Protein AF-A0A821M5X1-F1 (afdb_monomer)

Mean predicted aligned error: 7.48 Å

Secondary structure (DSSP, 8-state):
-HHHHHHTT--GGG-TT--EEEEES--HHHHHHHGGGGGG-TT--EEEEE--HHHHHH-TTHHHHHHHHHHHHHHH-HHHHTT-SEEEES--TT--GGG-TT--EEEEEEEEHHHHHHHHHH-TT-SEEEEEEES-GGG----TT-TT--EEEEEETTS--EEEEE--

Nearest PDB structures (foldseek):
  5hoq-assembly1_B  TM=3.365E-01  e=1.803E+00  Micromonospora echinospora
  8thp-assembly1_A  TM=3.180E-01  e=2.589E+00  Flavobacterium johnsoniae UW101
  8ted-assembly1_A  TM=2.762E-01  e=5.339E+00  Flavobacterium johnsoniae UW101

Structure (mmCIF, N/CA/C/O backbone):
data_AF-A0A821M5X1-F1
#
_entry.id   AF-A0A821M5X1-F1
#
loop_
_atom_site.group_PDB
_atom_site.id
_atom_site.type_symbol
_atom_site.label_atom_id
_atom_site.label_alt_id
_atom_site.label_comp_id
_atom_site.label_asym_id
_atom_site.label_entity_id
_atom_site.label_seq_id
_atom_site.pdbx_PDB_ins_code
_at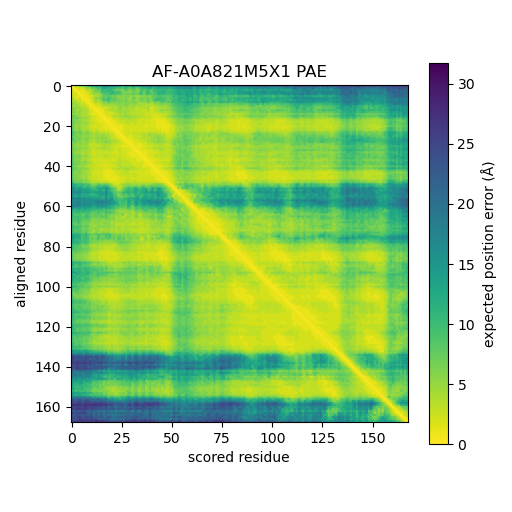om_site.Cartn_x
_atom_site.Cartn_y
_atom_site.Cartn_z
_atom_site.occupancy
_atom_site.B_iso_or_equiv
_atom_site.auth_seq_id
_atom_site.auth_comp_id
_atom_site.auth_asym_id
_atom_site.auth_atom_id
_atom_site.pdbx_PDB_model_num
ATOM 1 N N . GLY A 1 1 ? 16.249 -6.159 -24.838 1.00 60.12 1 GLY A N 1
ATOM 2 C CA . GLY A 1 1 ? 15.793 -7.028 -25.938 1.00 60.12 1 GLY A CA 1
ATOM 3 C C . GLY A 1 1 ? 14.279 -7.152 -25.970 1.00 60.12 1 GLY A C 1
ATOM 4 O O . GLY A 1 1 ? 13.602 -6.246 -26.431 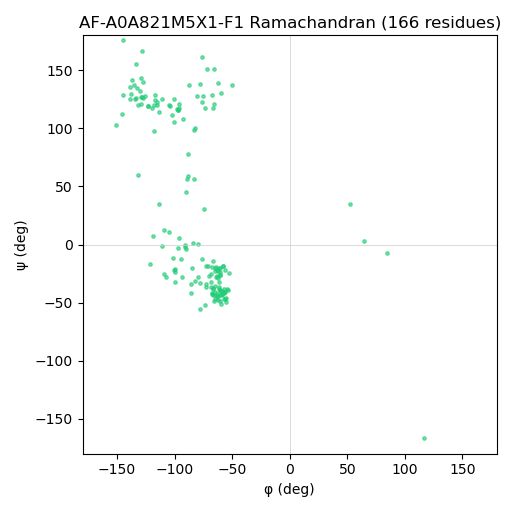1.00 60.12 1 GLY A O 1
ATOM 5 N N . GLN A 1 2 ? 13.726 -8.267 -25.480 1.00 65.12 2 GLN A N 1
ATOM 6 C CA . GLN A 1 2 ? 12.278 -8.544 -25.562 1.00 65.12 2 GLN A CA 1
ATOM 7 C C . GLN A 1 2 ? 11.427 -7.690 -24.608 1.00 65.12 2 GLN A C 1
ATOM 9 O O . GLN A 1 2 ? 10.325 -7.292 -24.968 1.00 65.12 2 GLN A O 1
ATOM 14 N N . SER A 1 3 ? 11.948 -7.358 -23.425 1.00 66.06 3 SER A N 1
ATOM 15 C CA . SER A 1 3 ? 11.312 -6.423 -22.488 1.00 66.06 3 SER A CA 1
ATOM 16 C C . SER A 1 3 ? 11.179 -5.020 -23.091 1.00 66.06 3 SER A C 1
ATOM 18 O O . SER A 1 3 ? 10.094 -4.456 -23.090 1.00 66.06 3 SER A O 1
ATOM 20 N N . GLU A 1 4 ? 12.242 -4.487 -23.692 1.00 69.75 4 GLU A N 1
ATOM 21 C CA . GLU A 1 4 ? 12.226 -3.180 -24.375 1.00 69.75 4 GLU A CA 1
ATOM 22 C C . GLU A 1 4 ? 11.202 -3.127 -25.519 1.00 69.75 4 GLU A C 1
ATOM 24 O O . GLU A 1 4 ? 10.457 -2.157 -25.620 1.00 69.75 4 GLU A O 1
ATOM 29 N N . LEU A 1 5 ? 11.108 -4.189 -26.330 1.00 73.31 5 LEU A N 1
ATOM 30 C CA . LEU A 1 5 ? 10.096 -4.323 -27.388 1.00 73.31 5 LEU A CA 1
ATOM 31 C C . LEU A 1 5 ? 8.666 -4.406 -26.841 1.00 73.31 5 LEU A C 1
ATOM 33 O O . LEU A 1 5 ? 7.737 -3.895 -27.461 1.00 73.31 5 LEU A O 1
ATOM 37 N N . PHE A 1 6 ? 8.459 -5.051 -25.694 1.00 75.75 6 PHE A N 1
ATOM 38 C CA . PHE A 1 6 ? 7.155 -5.051 -25.037 1.00 75.75 6 PHE A CA 1
ATOM 39 C C . PHE A 1 6 ? 6.792 -3.637 -24.568 1.00 75.75 6 PHE A C 1
ATOM 41 O O . PHE A 1 6 ? 5.708 -3.140 -24.870 1.00 75.75 6 PHE A O 1
ATOM 48 N N . PHE A 1 7 ? 7.718 -2.958 -23.887 1.00 72.56 7 PHE A N 1
ATOM 49 C CA . PHE A 1 7 ? 7.472 -1.628 -23.337 1.00 72.56 7 PHE A CA 1
ATOM 50 C C . PHE A 1 7 ? 7.347 -0.534 -24.401 1.00 72.56 7 PHE A C 1
ATOM 52 O O . PHE A 1 7 ? 6.593 0.410 -24.185 1.00 72.56 7 PHE A O 1
ATOM 59 N N . SER A 1 8 ? 7.974 -0.680 -25.573 1.00 75.62 8 SER A N 1
ATOM 60 C CA . SER A 1 8 ? 7.794 0.263 -26.686 1.00 75.62 8 SER A CA 1
ATOM 61 C C . SER A 1 8 ? 6.369 0.281 -27.247 1.00 75.62 8 SER A C 1
ATOM 63 O O . SER A 1 8 ? 5.985 1.250 -27.892 1.00 75.62 8 SER A O 1
ATOM 65 N N . HIS A 1 9 ? 5.587 -0.775 -27.004 1.00 75.94 9 HIS A N 1
ATOM 66 C CA . HIS A 1 9 ? 4.179 -0.878 -27.400 1.00 75.94 9 HIS A CA 1
ATOM 67 C C . HIS A 1 9 ? 3.226 -0.854 -26.191 1.00 75.94 9 HIS A C 1
ATOM 69 O O . HIS A 1 9 ? 2.004 -0.925 -26.343 1.00 75.94 9 HIS A O 1
ATOM 75 N N . PHE A 1 10 ? 3.765 -0.774 -24.971 1.00 80.62 10 PHE A N 1
ATOM 76 C CA . PHE A 1 10 ? 2.976 -0.757 -23.749 1.00 80.62 10 PHE A CA 1
ATOM 77 C C . PHE A 1 10 ? 2.475 0.660 -23.465 1.00 80.62 10 PHE A C 1
ATOM 79 O O . PHE A 1 10 ? 3.160 1.489 -22.870 1.00 80.62 10 PHE A O 1
ATOM 86 N N . HIS A 1 11 ? 1.227 0.918 -23.842 1.00 83.19 11 HIS A N 1
ATOM 87 C CA . HIS A 1 11 ? 0.514 2.134 -23.468 1.00 83.19 11 HIS A CA 1
ATOM 88 C C . HIS A 1 11 ? -0.423 1.823 -22.311 1.00 83.19 11 HIS A C 1
ATOM 90 O O . HIS A 1 11 ? -1.451 1.184 -22.508 1.00 83.19 11 HIS A O 1
ATOM 96 N N . ILE A 1 12 ? -0.097 2.250 -21.092 1.00 85.00 12 ILE A N 1
ATOM 97 C CA . ILE A 1 12 ? -0.929 1.924 -19.923 1.00 85.00 12 ILE A CA 1
ATOM 98 C C . ILE A 1 12 ? -2.366 2.466 -20.047 1.00 85.00 12 ILE A C 1
ATOM 100 O O . ILE A 1 12 ? -3.306 1.888 -19.512 1.00 85.00 12 ILE A O 1
ATOM 104 N N . GLU A 1 13 ? -2.552 3.536 -20.818 1.00 83.50 13 GLU A N 1
ATOM 105 C CA . GLU A 1 13 ? -3.843 4.180 -21.081 1.00 83.50 13 GLU A CA 1
ATOM 106 C C . GLU A 1 13 ? -4.837 3.271 -21.805 1.00 83.50 13 GLU A C 1
ATOM 108 O O . GLU A 1 13 ? -6.043 3.488 -21.714 1.00 83.50 13 GLU A O 1
ATOM 113 N N . GLN A 1 14 ? -4.350 2.236 -22.499 1.00 88.44 14 GLN A N 1
ATOM 114 C CA . GLN A 1 14 ? -5.216 1.281 -23.189 1.00 88.44 14 GLN A CA 1
ATOM 115 C C . GLN A 1 14 ? -6.089 0.482 -22.208 1.00 88.44 14 GLN A C 1
ATOM 117 O O . GLN A 1 14 ? -7.161 0.003 -22.571 1.00 88.44 14 GLN A O 1
ATOM 122 N N . PHE A 1 15 ? -5.677 0.375 -20.940 1.00 89.88 15 PHE A N 1
ATOM 123 C CA . PHE A 1 15 ? -6.410 -0.350 -19.906 1.00 89.88 15 PHE A CA 1
ATOM 124 C C . PHE A 1 15 ? -7.431 0.550 -19.194 1.00 89.88 15 PHE A C 1
ATOM 126 O O . PHE A 1 15 ? -7.400 0.727 -17.977 1.00 89.88 15 PHE A O 1
ATOM 133 N N . THR A 1 16 ? -8.370 1.112 -19.956 1.00 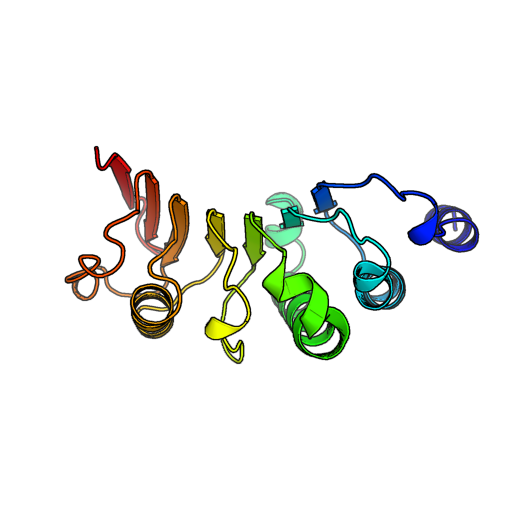87.75 16 THR A N 1
ATOM 134 C CA . THR A 1 16 ? -9.328 2.123 -19.468 1.00 87.75 16 THR A CA 1
ATOM 135 C C . THR A 1 16 ? -10.231 1.641 -18.331 1.00 87.75 16 THR A C 1
ATOM 137 O O . THR A 1 16 ? -10.698 2.459 -17.551 1.00 87.75 16 THR A O 1
ATOM 140 N N . GLN A 1 17 ? -10.457 0.332 -18.197 1.00 92.88 17 GLN A N 1
ATOM 141 C CA . GLN A 1 17 ? -11.279 -0.270 -17.137 1.00 92.88 17 GLN A CA 1
ATOM 142 C C . GLN A 1 17 ? -10.452 -0.954 -16.036 1.00 92.88 17 GLN A C 1
ATOM 144 O O . GLN A 1 17 ? -11.007 -1.680 -15.210 1.00 92.88 17 GLN A O 1
ATOM 149 N N . LEU A 1 18 ? -9.128 -0.763 -16.008 1.00 94.25 18 LEU A N 1
ATOM 150 C CA . LEU A 1 18 ? -8.267 -1.433 -15.036 1.00 94.25 18 LEU A CA 1
ATOM 151 C C . LEU A 1 18 ? -8.556 -0.947 -13.616 1.00 94.25 18 LEU A C 1
ATOM 153 O O . LEU A 1 18 ? -8.344 0.219 -13.288 1.00 94.25 18 LEU A O 1
ATOM 157 N N . GLN A 1 19 ? -8.995 -1.868 -12.761 1.00 94.50 19 GLN A N 1
ATOM 158 C CA . GLN A 1 19 ? -9.282 -1.579 -11.354 1.00 94.50 19 GLN A CA 1
ATOM 159 C C . GLN A 1 19 ? -8.169 -2.010 -10.403 1.00 94.50 19 GLN A C 1
ATOM 161 O O . GLN A 1 19 ? -8.076 -1.482 -9.294 1.00 94.50 19 GLN A O 1
ATOM 166 N N . SER A 1 20 ? -7.325 -2.950 -10.824 1.00 94.94 20 SER A N 1
ATOM 167 C CA . SER A 1 20 ? -6.249 -3.498 -10.007 1.00 94.94 20 SER A CA 1
ATOM 168 C C . SER A 1 20 ? -4.985 -3.646 -10.832 1.00 94.94 20 SER A C 1
ATOM 170 O O . SER A 1 20 ? -5.016 -4.253 -11.901 1.00 94.94 20 SER A O 1
ATOM 172 N N . LEU A 1 21 ? -3.877 -3.125 -10.314 1.00 93.00 21 LEU A N 1
ATOM 173 C CA . LEU A 1 21 ? -2.556 -3.286 -10.899 1.00 93.00 21 LEU A CA 1
ATOM 174 C C . LEU A 1 21 ? -1.605 -3.858 -9.854 1.00 93.00 21 LEU A C 1
ATOM 176 O O . LEU A 1 21 ? -1.468 -3.324 -8.753 1.00 93.00 21 LEU A O 1
ATOM 180 N N . THR A 1 22 ? -0.927 -4.942 -10.213 1.00 91.12 22 THR A N 1
ATOM 181 C CA . THR A 1 22 ? 0.160 -5.510 -9.419 1.00 91.12 22 THR A CA 1
ATOM 182 C C . THR A 1 22 ? 1.410 -5.568 -10.275 1.00 91.12 22 THR A C 1
ATOM 184 O O . THR A 1 22 ? 1.428 -6.210 -11.321 1.00 91.12 22 THR A O 1
ATOM 187 N N . LEU A 1 23 ? 2.445 -4.870 -9.831 1.00 87.88 23 LEU A N 1
ATOM 188 C CA . LEU A 1 23 ? 3.753 -4.842 -10.460 1.00 87.88 23 LEU A CA 1
ATOM 189 C C . LEU A 1 23 ? 4.657 -5.826 -9.714 1.00 87.88 23 LEU A C 1
ATOM 191 O O . LEU A 1 23 ? 4.914 -5.635 -8.528 1.00 87.88 23 LEU A O 1
ATOM 195 N N . ILE A 1 24 ? 5.114 -6.877 -10.397 1.00 84.50 24 ILE A N 1
ATOM 196 C CA . ILE A 1 24 ? 5.932 -7.947 -9.808 1.00 84.50 24 ILE A CA 1
ATOM 197 C C . ILE A 1 24 ? 7.294 -7.960 -10.489 1.00 84.50 24 ILE A C 1
ATOM 199 O O . ILE A 1 24 ? 7.359 -8.091 -11.708 1.00 84.50 24 ILE A O 1
ATOM 203 N N . ASN A 1 25 ? 8.373 -7.851 -9.709 1.00 78.25 25 ASN A N 1
ATOM 204 C CA . ASN A 1 25 ? 9.756 -7.962 -10.203 1.00 78.25 25 ASN A CA 1
ATOM 205 C C . ASN A 1 25 ? 10.077 -7.034 -11.398 1.00 78.25 25 ASN A C 1
ATOM 207 O O . ASN A 1 25 ? 10.849 -7.389 -12.286 1.00 78.25 25 ASN A O 1
ATOM 211 N N . ILE A 1 26 ? 9.491 -5.834 -11.420 1.00 78.00 26 ILE A N 1
ATOM 212 C CA . ILE A 1 26 ? 9.720 -4.844 -12.479 1.00 78.00 26 ILE A CA 1
ATOM 213 C C . ILE A 1 26 ? 11.067 -4.133 -12.258 1.00 78.00 26 ILE A C 1
ATOM 215 O O . ILE A 1 26 ? 11.436 -3.790 -11.129 1.00 78.00 26 ILE A O 1
ATOM 219 N N . GLU A 1 27 ? 11.827 -3.927 -13.335 1.00 76.56 27 GLU A N 1
ATOM 220 C CA . GLU A 1 27 ? 13.074 -3.154 -13.302 1.00 76.56 27 GLU A CA 1
ATOM 221 C C . GLU A 1 27 ? 12.809 -1.654 -13.131 1.00 76.56 27 GLU A C 1
ATOM 223 O O . GLU A 1 27 ? 11.788 -1.132 -13.578 1.00 76.56 27 GLU A O 1
ATOM 228 N N . ASN A 1 28 ? 13.751 -0.942 -12.505 1.00 75.62 28 ASN A N 1
ATOM 229 C CA . ASN A 1 28 ? 13.593 0.481 -12.180 1.00 75.62 28 ASN A CA 1
ATOM 230 C C . ASN A 1 28 ? 13.346 1.354 -13.407 1.00 75.62 28 ASN A C 1
ATOM 232 O O . ASN A 1 28 ? 12.491 2.233 -13.368 1.00 75.62 28 ASN A O 1
ATOM 236 N N . THR A 1 29 ? 14.050 1.069 -14.500 1.00 77.69 29 THR A N 1
ATOM 237 C CA . THR A 1 29 ? 13.888 1.762 -15.781 1.00 77.69 29 THR A CA 1
ATOM 238 C C . THR A 1 29 ? 12.436 1.729 -16.251 1.00 77.69 29 THR A C 1
ATOM 240 O O . THR A 1 29 ? 11.935 2.735 -16.727 1.00 77.69 29 THR A O 1
ATOM 243 N N . PHE A 1 30 ? 11.712 0.624 -16.044 1.00 81.50 30 PHE A N 1
ATOM 244 C CA . PHE A 1 30 ? 10.299 0.509 -16.418 1.00 81.50 30 PHE A CA 1
ATOM 245 C C . PHE A 1 30 ? 9.343 1.163 -15.420 1.00 81.50 30 PHE A C 1
ATOM 247 O O . PHE A 1 30 ? 8.277 1.631 -15.819 1.00 81.50 30 PHE A O 1
ATOM 254 N N . LEU A 1 31 ? 9.708 1.249 -14.138 1.00 81.38 31 LEU A N 1
ATOM 255 C CA . LEU A 1 31 ? 8.909 1.976 -13.146 1.00 81.38 31 LEU A CA 1
ATOM 256 C C . LEU A 1 31 ? 8.793 3.462 -13.502 1.00 81.38 31 LEU A C 1
ATOM 258 O O . LEU A 1 31 ? 7.712 4.033 -13.363 1.00 81.38 31 LEU A O 1
ATOM 262 N N . GLU A 1 32 ? 9.863 4.061 -14.024 1.00 81.81 32 GLU A N 1
ATOM 263 C CA . GLU A 1 32 ? 9.866 5.452 -14.494 1.00 81.81 32 GLU A CA 1
ATOM 264 C C . GLU A 1 32 ? 8.901 5.684 -15.669 1.00 81.81 32 GLU A C 1
ATOM 266 O O . GLU A 1 32 ? 8.355 6.776 -15.800 1.00 81.81 32 GLU A O 1
ATOM 271 N N . PHE A 1 33 ? 8.606 4.657 -16.475 1.00 82.25 33 PHE A N 1
ATOM 272 C CA . PHE A 1 33 ? 7.595 4.738 -17.537 1.00 82.25 33 PHE A CA 1
ATOM 273 C C . PHE A 1 33 ? 6.177 4.439 -17.033 1.00 82.25 33 PHE A C 1
ATOM 275 O O . PHE A 1 33 ? 5.223 5.116 -17.417 1.00 82.25 33 PHE A O 1
ATOM 282 N N . ILE A 1 34 ? 6.006 3.429 -16.176 1.00 86.25 34 ILE A N 1
ATOM 283 C CA . ILE A 1 34 ? 4.684 2.974 -15.717 1.00 86.25 34 ILE A CA 1
ATOM 284 C C . ILE A 1 34 ? 4.072 3.970 -14.728 1.00 86.25 34 ILE A C 1
ATOM 286 O O . ILE A 1 34 ? 2.924 4.385 -14.899 1.00 86.25 34 ILE A O 1
ATOM 290 N N . LEU A 1 35 ? 4.823 4.342 -13.685 1.00 86.44 35 LEU A N 1
ATOM 291 C CA . LEU A 1 35 ? 4.280 5.038 -12.519 1.00 86.44 35 LEU A CA 1
ATOM 292 C C . LEU 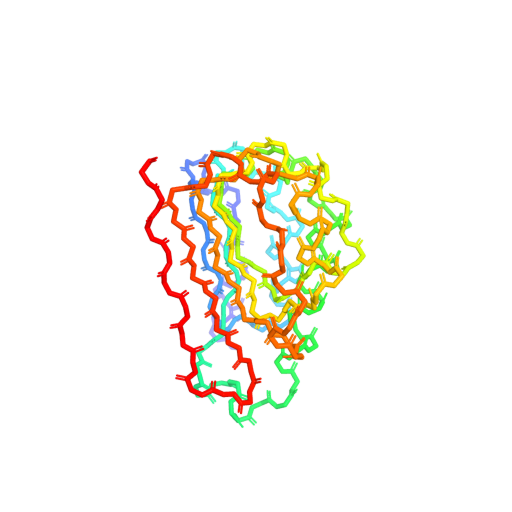A 1 35 ? 3.707 6.424 -12.854 1.00 86.44 35 LEU A C 1
ATOM 294 O O . LEU A 1 35 ? 2.576 6.683 -12.444 1.00 86.44 35 LEU A O 1
ATOM 298 N N . PRO A 1 36 ? 4.370 7.291 -13.648 1.00 85.06 36 PRO A N 1
ATOM 299 C CA . PRO A 1 36 ? 3.813 8.603 -13.984 1.00 85.06 36 PRO A CA 1
ATOM 300 C C . PRO A 1 36 ? 2.477 8.544 -14.725 1.00 85.06 36 PRO A C 1
ATOM 302 O O . PRO A 1 36 ? 1.665 9.465 -14.643 1.00 85.06 36 PRO A O 1
ATOM 305 N N . ASN A 1 37 ? 2.233 7.447 -15.441 1.00 87.06 37 ASN A N 1
ATOM 306 C CA . ASN A 1 37 ? 1.030 7.270 -16.234 1.00 87.06 37 ASN A CA 1
ATOM 307 C C . ASN A 1 37 ? -0.122 6.608 -15.452 1.00 87.06 37 ASN A C 1
ATOM 309 O O . ASN A 1 37 ? -1.231 6.524 -15.977 1.00 87.06 37 ASN A O 1
ATOM 313 N N . LEU A 1 38 ? 0.077 6.196 -14.191 1.00 88.81 38 LEU A N 1
ATOM 314 C CA . LEU A 1 38 ? -0.985 5.579 -13.383 1.00 88.81 38 LEU A CA 1
ATOM 315 C C . LEU A 1 38 ? -2.172 6.512 -13.128 1.00 88.81 38 LEU A C 1
ATOM 317 O O . LEU A 1 38 ? -3.301 6.044 -13.024 1.00 88.81 38 LEU A O 1
ATOM 321 N N . ASN A 1 39 ? -1.951 7.827 -13.087 1.00 87.00 39 ASN A N 1
ATOM 322 C CA . ASN A 1 39 ? -3.038 8.802 -12.956 1.00 87.00 39 ASN A CA 1
ATOM 323 C C . ASN A 1 39 ? -4.034 8.767 -14.118 1.00 87.00 39 ASN A C 1
ATOM 325 O O . ASN A 1 39 ? -5.151 9.250 -13.969 1.00 87.00 39 ASN A O 1
ATOM 329 N N . ARG A 1 40 ? -3.638 8.218 -15.273 1.00 87.81 40 ARG A N 1
ATOM 330 C CA . ARG A 1 40 ? -4.519 8.070 -16.437 1.00 87.81 40 ARG A CA 1
ATOM 331 C C . ARG A 1 40 ? -5.504 6.907 -16.264 1.00 87.81 40 ARG A C 1
ATOM 333 O O . ARG A 1 40 ? -6.482 6.807 -16.999 1.00 87.81 40 ARG A O 1
ATOM 340 N N . LEU A 1 41 ? -5.284 6.046 -15.268 1.00 90.06 41 LEU A N 1
ATOM 341 C CA . LEU A 1 41 ? -6.156 4.929 -14.919 1.00 90.06 41 LEU A CA 1
ATOM 342 C C . LEU A 1 41 ? -7.233 5.371 -13.916 1.00 90.06 41 LEU A C 1
ATOM 344 O O . LEU A 1 41 ? -7.165 5.085 -12.720 1.00 90.06 41 LEU A O 1
ATOM 348 N N . ASN A 1 42 ? -8.271 6.045 -14.409 1.00 88.00 42 ASN A N 1
ATOM 349 C CA . ASN A 1 42 ? -9.350 6.618 -13.584 1.00 88.00 42 ASN A CA 1
ATOM 350 C C . ASN A 1 42 ? -10.142 5.583 -12.758 1.00 88.00 42 ASN A C 1
ATOM 352 O O . ASN A 1 42 ? -10.806 5.922 -11.774 1.00 88.00 42 ASN A O 1
ATOM 356 N N . HIS A 1 43 ? -10.087 4.312 -13.155 1.00 91.62 43 HIS A N 1
ATOM 357 C CA . HIS A 1 43 ? -10.770 3.211 -12.480 1.00 91.62 43 HIS A CA 1
ATOM 358 C C . HIS A 1 43 ? -9.871 2.440 -11.512 1.00 91.62 43 HIS A C 1
ATOM 360 O O . HIS A 1 43 ? -10.373 1.559 -10.818 1.00 91.62 43 HIS A O 1
ATOM 366 N N . LEU A 1 44 ? -8.582 2.782 -11.408 1.00 94.25 44 LEU A N 1
ATOM 367 C CA . LEU A 1 44 ? -7.652 2.077 -10.535 1.00 94.25 44 LEU A CA 1
ATOM 368 C C . LEU A 1 44 ? -8.054 2.285 -9.069 1.00 94.25 44 LEU A C 1
ATOM 370 O O . LEU A 1 44 ? -8.168 3.410 -8.578 1.00 94.25 44 LEU A O 1
ATOM 374 N N . ARG A 1 45 ? -8.326 1.182 -8.371 1.00 95.19 45 ARG A N 1
ATOM 375 C CA . ARG A 1 45 ? -8.701 1.147 -6.946 1.00 95.19 45 ARG A CA 1
ATOM 376 C C . ARG A 1 45 ? -7.744 0.303 -6.117 1.00 95.19 45 ARG A C 1
ATOM 378 O O . ARG A 1 45 ? -7.752 0.429 -4.896 1.00 95.19 45 ARG A O 1
ATOM 385 N N . SER A 1 46 ? -6.944 -0.544 -6.751 1.00 94.81 46 SER A N 1
ATOM 386 C CA . SER A 1 46 ? -5.948 -1.378 -6.092 1.00 94.81 46 SER A CA 1
ATOM 387 C C . SER A 1 46 ? -4.599 -1.221 -6.776 1.00 94.81 46 SER A C 1
ATOM 389 O O . SER A 1 46 ? -4.494 -1.378 -7.993 1.00 94.81 46 SER A O 1
ATOM 391 N N . PHE A 1 47 ? -3.574 -0.911 -5.988 1.00 93.00 47 PHE A N 1
ATOM 392 C CA . PHE A 1 47 ? -2.198 -0.865 -6.457 1.00 93.00 47 PHE A CA 1
ATOM 393 C C . PHE A 1 47 ? -1.289 -1.659 -5.523 1.00 93.00 47 PHE A C 1
ATOM 395 O O . PHE A 1 47 ? -1.321 -1.501 -4.299 1.00 93.00 47 PHE A O 1
ATOM 402 N N . SER A 1 48 ? -0.452 -2.503 -6.114 1.00 89.38 48 SER A N 1
ATOM 403 C CA . SER A 1 48 ? 0.569 -3.252 -5.400 1.00 89.38 48 SER A CA 1
ATOM 404 C C . SER A 1 48 ? 1.862 -3.269 -6.199 1.00 89.38 48 SER A C 1
ATOM 406 O O . SER A 1 48 ? 1.857 -3.503 -7.407 1.00 89.38 48 SER A O 1
ATOM 408 N N . PHE A 1 49 ? 2.971 -3.044 -5.510 1.00 85.44 49 PHE A N 1
ATOM 409 C CA . PHE A 1 49 ? 4.301 -3.351 -6.008 1.00 85.44 49 PHE A CA 1
ATOM 410 C C . PHE A 1 49 ? 4.869 -4.432 -5.093 1.00 85.44 49 PHE A C 1
ATOM 412 O O . PHE A 1 49 ? 4.905 -4.246 -3.876 1.00 85.44 49 PHE A O 1
ATOM 419 N N . ASP A 1 50 ? 5.244 -5.573 -5.664 1.00 76.50 50 ASP A N 1
ATOM 420 C CA . ASP A 1 50 ? 5.776 -6.707 -4.914 1.00 76.50 50 ASP A CA 1
ATOM 421 C C . ASP A 1 50 ? 7.032 -7.268 -5.591 1.00 76.50 50 ASP A C 1
ATOM 423 O O . ASP A 1 50 ? 7.261 -7.130 -6.797 1.00 76.50 50 ASP A O 1
ATOM 427 N N . THR A 1 51 ? 7.860 -7.919 -4.788 1.00 66.19 51 THR A N 1
ATOM 428 C CA . THR A 1 51 ? 9.024 -8.671 -5.249 1.00 66.19 51 THR A CA 1
ATOM 429 C C . THR A 1 51 ? 8.961 -10.072 -4.671 1.00 66.19 51 THR A C 1
ATOM 431 O O . THR A 1 51 ? 8.592 -10.252 -3.506 1.00 66.19 51 THR A O 1
ATOM 434 N N . THR A 1 52 ? 9.325 -11.073 -5.471 1.00 66.88 52 THR A N 1
ATOM 435 C CA . THR A 1 52 ? 9.350 -12.465 -5.004 1.00 66.88 52 THR A CA 1
ATOM 436 C C . THR A 1 52 ? 10.417 -12.659 -3.924 1.00 66.88 52 THR A C 1
ATOM 438 O O . THR A 1 52 ? 11.430 -11.955 -3.907 1.00 66.88 52 THR A O 1
ATOM 441 N N . GLU A 1 53 ? 10.204 -13.610 -3.009 1.00 63.16 53 GLU A N 1
ATOM 442 C CA . GLU A 1 53 ? 11.147 -13.886 -1.912 1.00 63.16 53 GLU A CA 1
ATOM 443 C C . GLU A 1 53 ? 12.552 -14.223 -2.434 1.00 63.16 53 GLU A C 1
ATOM 445 O O . GLU A 1 53 ? 13.532 -13.664 -1.940 1.00 63.16 53 GLU A O 1
ATOM 450 N N . ASP A 1 54 ? 12.641 -15.006 -3.513 1.00 59.44 54 ASP A N 1
ATOM 451 C CA . ASP A 1 54 ? 13.906 -15.319 -4.191 1.00 59.44 54 ASP A CA 1
ATOM 452 C C . ASP A 1 54 ? 14.645 -14.053 -4.640 1.00 59.44 54 ASP A C 1
ATOM 454 O O . ASP A 1 54 ? 15.854 -13.910 -4.452 1.00 59.44 54 ASP A O 1
ATOM 458 N N . TYR A 1 55 ? 13.909 -13.077 -5.175 1.00 57.06 55 TYR A N 1
ATOM 459 C CA . TYR A 1 55 ? 14.486 -11.821 -5.639 1.00 57.06 55 TYR A CA 1
ATOM 460 C C . TYR A 1 55 ? 15.017 -10.973 -4.475 1.00 57.06 55 TYR A C 1
ATOM 462 O O . TYR A 1 55 ? 16.069 -10.345 -4.593 1.00 57.06 55 TYR A O 1
ATOM 470 N N . ARG A 1 56 ? 14.328 -10.986 -3.325 1.00 62.97 56 ARG A N 1
ATOM 471 C CA . ARG A 1 56 ? 14.765 -10.285 -2.103 1.00 62.97 56 ARG A CA 1
ATOM 472 C C . ARG A 1 56 ? 16.044 -10.887 -1.523 1.00 62.97 56 ARG A C 1
ATOM 474 O O . ARG A 1 56 ? 16.882 -10.145 -1.017 1.00 62.97 56 ARG A O 1
ATOM 481 N N . MET A 1 57 ? 16.194 -12.212 -1.589 1.00 56.81 57 MET A N 1
ATOM 482 C CA . MET A 1 57 ? 17.384 -12.903 -1.083 1.00 56.81 57 MET A CA 1
ATOM 483 C C . MET A 1 57 ? 18.613 -12.677 -1.965 1.00 56.81 57 MET A C 1
ATOM 485 O O . MET A 1 57 ? 19.724 -12.550 -1.451 1.00 56.81 57 MET A O 1
ATOM 489 N N . ILE A 1 58 ? 18.419 -12.613 -3.283 1.00 56.84 58 ILE A N 1
ATOM 490 C CA . ILE A 1 58 ? 19.517 -12.5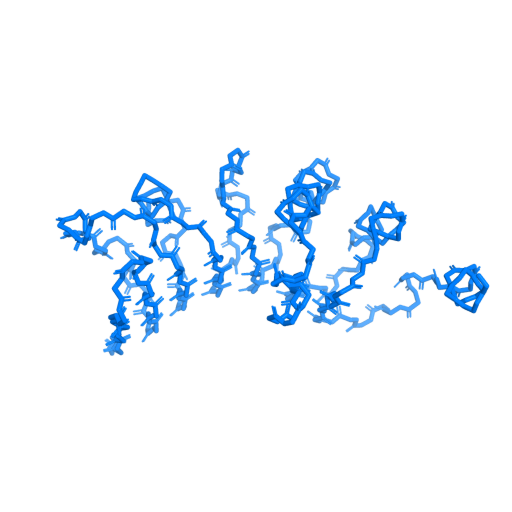21 -4.252 1.00 56.84 58 ILE A CA 1
ATOM 491 C C . ILE A 1 58 ? 19.958 -11.067 -4.468 1.00 56.84 58 ILE A C 1
ATOM 493 O O . ILE A 1 58 ? 21.143 -10.804 -4.673 1.00 56.84 58 ILE A O 1
ATOM 497 N N . ASN A 1 59 ? 19.035 -10.106 -4.405 1.00 57.75 59 ASN A N 1
ATOM 498 C CA . ASN A 1 59 ? 19.313 -8.728 -4.791 1.00 57.75 59 ASN A CA 1
ATOM 499 C C . ASN A 1 59 ? 19.154 -7.760 -3.617 1.00 57.75 59 ASN A C 1
ATOM 501 O O . ASN A 1 59 ? 18.052 -7.291 -3.357 1.00 57.75 59 ASN A O 1
ATOM 505 N N . LYS A 1 60 ? 20.262 -7.400 -2.954 1.00 62.19 60 LYS A N 1
ATOM 506 C CA . LYS A 1 60 ? 20.284 -6.459 -1.814 1.00 62.19 60 LYS A CA 1
ATOM 507 C C . LYS A 1 60 ? 19.713 -5.067 -2.135 1.00 62.19 60 LYS A C 1
ATOM 509 O O . LYS A 1 60 ? 19.292 -4.372 -1.212 1.00 62.19 60 LYS A O 1
ATOM 514 N N . ASP A 1 61 ? 19.608 -4.699 -3.412 1.00 67.75 61 ASP A N 1
ATOM 515 C CA . ASP A 1 61 ? 19.074 -3.405 -3.850 1.00 67.75 61 ASP A CA 1
ATOM 516 C C . ASP A 1 61 ? 17.542 -3.382 -3.942 1.00 67.75 61 ASP A C 1
ATOM 518 O O . ASP A 1 61 ? 16.957 -2.356 -4.296 1.00 67.75 61 ASP A O 1
ATOM 522 N N . TYR A 1 62 ? 16.850 -4.479 -3.600 1.00 69.81 62 TYR A N 1
ATOM 523 C CA . TYR A 1 62 ? 15.384 -4.529 -3.639 1.00 69.81 62 TYR A CA 1
ATOM 524 C C . TYR A 1 62 ? 14.744 -3.385 -2.832 1.00 69.81 62 TYR A C 1
ATOM 526 O O . TYR A 1 62 ? 13.786 -2.767 -3.296 1.00 69.81 62 TYR A O 1
ATOM 534 N N . ARG A 1 63 ? 15.322 -3.036 -1.672 1.00 71.81 63 ARG A N 1
ATOM 535 C CA . ARG A 1 63 ? 14.866 -1.928 -0.811 1.00 71.81 63 ARG A CA 1
ATOM 536 C C . ARG A 1 63 ? 14.909 -0.573 -1.523 1.00 71.81 63 ARG A C 1
ATOM 538 O O . ARG A 1 63 ? 13.997 0.244 -1.378 1.00 71.81 63 ARG A O 1
ATOM 545 N N . LEU A 1 64 ? 15.953 -0.346 -2.322 1.00 73.94 64 LEU A N 1
ATOM 546 C CA . LEU A 1 64 ? 16.134 0.880 -3.098 1.00 73.94 64 LEU A CA 1
ATOM 547 C C . LEU A 1 64 ? 15.013 1.030 -4.135 1.00 73.94 64 LEU A C 1
ATOM 549 O O . LEU A 1 64 ? 14.424 2.102 -4.252 1.00 73.94 64 LEU A O 1
ATOM 553 N N . ARG A 1 65 ? 14.651 -0.065 -4.815 1.00 73.94 65 ARG A N 1
ATOM 554 C CA . ARG A 1 65 ? 13.570 -0.074 -5.817 1.00 73.94 65 ARG A CA 1
ATOM 555 C C . ARG A 1 65 ? 12.217 0.274 -5.215 1.00 73.94 65 ARG A C 1
ATOM 557 O O . ARG A 1 65 ? 11.487 1.100 -5.753 1.00 73.94 65 ARG A O 1
ATOM 564 N N . PHE A 1 66 ? 11.899 -0.307 -4.061 1.00 75.38 66 PHE A N 1
ATOM 565 C CA . PHE A 1 66 ? 10.684 0.034 -3.321 1.00 75.38 66 PHE A CA 1
ATOM 566 C C . PHE A 1 66 ? 10.647 1.509 -2.911 1.00 75.38 66 PHE A C 1
ATOM 568 O O . PHE A 1 66 ? 9.600 2.151 -3.000 1.00 75.38 66 PHE A O 1
ATOM 575 N N . THR A 1 67 ? 11.791 2.055 -2.497 1.00 75.94 67 THR A N 1
ATOM 576 C CA . THR A 1 67 ? 11.909 3.461 -2.094 1.00 75.94 67 THR A CA 1
ATOM 577 C C . THR A 1 67 ? 11.712 4.397 -3.286 1.00 75.94 67 THR A C 1
ATOM 579 O O . THR A 1 67 ? 10.977 5.377 -3.177 1.00 75.94 67 THR A O 1
ATOM 582 N N . GLN A 1 68 ? 12.284 4.063 -4.445 1.00 77.75 68 GLN A N 1
ATOM 583 C CA . GLN A 1 68 ? 12.084 4.800 -5.694 1.00 77.75 68 GLN A CA 1
ATOM 584 C C . GLN A 1 68 ? 10.633 4.719 -6.178 1.00 77.75 68 GLN A C 1
ATOM 586 O O . GLN A 1 68 ? 10.032 5.752 -6.460 1.00 77.75 68 GLN A O 1
ATOM 591 N N . CYS A 1 69 ? 10.035 3.521 -6.189 1.00 80.81 69 CYS A N 1
ATOM 592 C CA . CYS A 1 69 ? 8.625 3.338 -6.531 1.00 80.81 69 CYS A CA 1
ATOM 593 C C . CYS A 1 69 ? 7.725 4.205 -5.644 1.00 80.81 69 CYS A C 1
ATOM 595 O O . CYS A 1 69 ? 6.842 4.897 -6.148 1.00 80.81 69 CYS A O 1
ATOM 597 N N . LYS A 1 70 ? 7.974 4.203 -4.328 1.00 81.00 70 LYS A N 1
ATOM 598 C CA . LYS A 1 70 ? 7.268 5.061 -3.374 1.00 81.00 70 LYS A CA 1
ATOM 599 C C . LYS A 1 70 ? 7.461 6.536 -3.723 1.00 81.00 70 LYS A C 1
ATOM 601 O O . LYS A 1 70 ? 6.476 7.252 -3.833 1.00 81.00 70 LYS A O 1
ATOM 606 N N . SER A 1 71 ? 8.698 6.985 -3.925 1.00 81.31 71 SER A N 1
ATOM 607 C CA . SER A 1 71 ? 8.999 8.387 -4.240 1.00 81.31 71 SER A CA 1
ATOM 608 C C . SER A 1 71 ? 8.260 8.867 -5.494 1.00 81.31 71 SER A C 1
ATOM 610 O O . SER A 1 71 ? 7.591 9.896 -5.453 1.00 81.31 71 SER A O 1
ATOM 612 N N . ILE A 1 72 ? 8.287 8.087 -6.578 1.00 79.31 72 ILE A N 1
ATOM 613 C CA . ILE A 1 72 ? 7.583 8.430 -7.821 1.00 79.31 72 ILE A CA 1
ATOM 614 C C . ILE A 1 72 ? 6.064 8.436 -7.600 1.00 79.31 72 ILE A C 1
ATOM 616 O O . ILE A 1 72 ? 5.376 9.363 -8.020 1.00 79.31 72 ILE A O 1
ATOM 620 N N . LEU A 1 73 ? 5.525 7.439 -6.894 1.00 82.75 73 LEU A N 1
ATOM 621 C CA . LEU A 1 73 ? 4.095 7.367 -6.590 1.00 82.75 73 LEU A CA 1
ATOM 622 C C . LEU A 1 73 ? 3.624 8.581 -5.768 1.00 82.75 73 LEU A C 1
ATOM 624 O O . LEU A 1 73 ? 2.592 9.167 -6.087 1.00 82.75 73 LEU A O 1
ATOM 628 N N . LEU A 1 74 ? 4.392 8.999 -4.759 1.00 80.38 74 LEU A 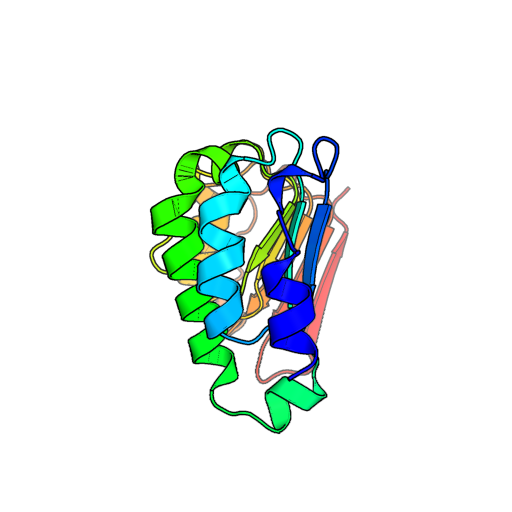N 1
ATOM 629 C CA . LEU A 1 74 ? 4.080 10.171 -3.935 1.00 80.38 74 LEU A CA 1
ATOM 630 C C . LEU A 1 74 ? 4.181 11.484 -4.716 1.00 80.38 74 LEU A C 1
ATOM 632 O O . LEU A 1 74 ? 3.316 12.345 -4.573 1.00 80.38 74 LEU A O 1
ATOM 636 N N . ASN A 1 75 ? 5.213 11.627 -5.547 1.00 77.31 75 ASN A N 1
ATOM 637 C CA . ASN A 1 75 ? 5.481 12.870 -6.266 1.00 77.31 75 ASN A CA 1
ATOM 638 C C . ASN A 1 75 ? 4.577 13.053 -7.483 1.00 77.31 75 ASN A C 1
ATOM 640 O O . ASN A 1 75 ? 4.239 14.179 -7.842 1.00 77.31 75 ASN A O 1
ATOM 644 N N . THR A 1 76 ? 4.204 11.958 -8.142 1.00 78.69 76 THR A N 1
ATOM 645 C CA . THR A 1 76 ? 3.522 12.023 -9.434 1.00 78.69 76 THR A CA 1
ATOM 646 C C . THR A 1 76 ? 2.052 11.655 -9.329 1.00 78.69 76 THR A C 1
ATOM 648 O O . THR A 1 76 ? 1.261 12.173 -10.108 1.00 78.69 76 THR A O 1
ATOM 651 N N . CYS A 1 77 ? 1.645 10.815 -8.372 1.00 79.31 77 CYS A N 1
ATOM 652 C CA . CYS A 1 77 ? 0.322 10.182 -8.379 1.00 79.31 77 CYS A CA 1
ATOM 653 C C . CYS A 1 77 ? -0.612 10.624 -7.242 1.00 79.31 77 CYS A C 1
ATOM 655 O O . CYS A 1 77 ? -1.418 9.832 -6.760 1.00 79.31 77 CYS A O 1
ATOM 657 N N . THR A 1 78 ? -0.551 11.885 -6.812 1.00 79.38 78 THR A N 1
ATOM 658 C CA . THR A 1 78 ? -1.348 12.396 -5.677 1.00 79.38 78 THR A CA 1
ATOM 659 C C . THR A 1 78 ? -2.858 12.190 -5.842 1.00 79.38 78 THR A C 1
ATOM 661 O O . THR A 1 78 ? -3.525 11.769 -4.898 1.00 79.38 78 THR A O 1
ATOM 664 N N . ASN A 1 79 ? -3.398 12.406 -7.046 1.00 81.88 79 ASN A N 1
ATOM 665 C CA . ASN A 1 79 ? -4.819 12.183 -7.344 1.00 81.88 79 ASN A CA 1
ATOM 666 C C . ASN A 1 79 ? -5.209 10.700 -7.312 1.00 81.88 79 ASN A C 1
ATOM 668 O O . ASN A 1 79 ? -6.331 10.364 -6.946 1.00 81.88 79 ASN A O 1
ATOM 672 N N . LEU A 1 80 ? -4.294 9.801 -7.678 1.00 87.38 80 LEU A N 1
ATOM 673 C CA . LEU A 1 80 ? -4.540 8.367 -7.584 1.00 87.38 80 LEU A CA 1
ATOM 674 C C . LEU A 1 80 ? -4.661 7.920 -6.123 1.00 87.38 80 LEU A C 1
ATOM 676 O O . LEU A 1 80 ? -5.514 7.092 -5.814 1.00 87.38 80 LEU A O 1
ATOM 680 N N . LEU A 1 81 ? -3.850 8.475 -5.218 1.00 88.12 81 LEU A N 1
ATOM 681 C CA . LEU A 1 81 ? -3.844 8.072 -3.807 1.00 88.12 81 LEU A CA 1
ATOM 682 C C . LEU A 1 81 ? -5.221 8.210 -3.146 1.00 88.12 81 LEU A C 1
ATOM 684 O O . LEU A 1 81 ? -5.624 7.326 -2.391 1.00 88.12 81 LEU A O 1
ATOM 688 N N . SER A 1 82 ? -5.971 9.263 -3.477 1.00 89.38 82 SER A N 1
ATOM 689 C CA . SER A 1 82 ? -7.277 9.538 -2.866 1.00 89.38 82 SER A CA 1
ATOM 690 C C . SER A 1 82 ? -8.393 8.599 -3.313 1.00 89.38 82 SER A C 1
ATOM 692 O O . SER A 1 82 ? -9.392 8.482 -2.608 1.00 89.38 82 SER A O 1
ATOM 694 N N . GLN A 1 83 ? -8.226 7.888 -4.433 1.00 91.62 83 GLN A N 1
ATOM 695 C CA . GLN A 1 83 ? -9.206 6.920 -4.943 1.00 91.62 83 GLN A CA 1
ATOM 696 C C . GLN A 1 83 ? -8.849 5.456 -4.645 1.00 91.62 83 GLN A C 1
ATOM 698 O O . GLN A 1 83 ? -9.689 4.568 -4.834 1.00 91.62 83 GLN A O 1
ATOM 703 N N . LEU A 1 84 ? -7.621 5.175 -4.196 1.00 94.00 84 LEU A N 1
ATOM 704 C CA . LEU A 1 84 ? -7.198 3.812 -3.888 1.00 94.00 84 LEU A CA 1
ATOM 705 C C . LEU A 1 84 ? -7.949 3.273 -2.667 1.00 94.00 84 LEU A C 1
ATOM 707 O O . LEU A 1 84 ? -7.971 3.874 -1.599 1.00 94.00 84 LEU A O 1
ATOM 711 N N . LYS A 1 85 ? -8.533 2.086 -2.838 1.00 96.25 85 LYS A N 1
ATOM 712 C CA . LYS A 1 85 ? -9.150 1.278 -1.780 1.00 96.25 85 LYS A CA 1
ATOM 713 C C . LYS A 1 85 ? -8.175 0.262 -1.202 1.00 96.25 85 LYS A C 1
ATOM 715 O O . LYS A 1 85 ? -8.336 -0.136 -0.049 1.00 96.25 85 LYS A O 1
ATOM 720 N N . GLN A 1 86 ? -7.200 -0.169 -2.001 1.00 96.12 86 GLN A N 1
ATOM 721 C CA . GLN A 1 86 ? -6.177 -1.130 -1.610 1.00 96.12 86 GLN A CA 1
ATOM 722 C C . GLN A 1 86 ? -4.795 -0.636 -2.022 1.00 96.12 86 GLN A C 1
ATOM 724 O O . GLN A 1 86 ? -4.605 -0.178 -3.151 1.00 96.12 86 GLN A O 1
ATOM 729 N N . LEU A 1 87 ? -3.839 -0.750 -1.106 1.00 93.25 87 LEU A N 1
ATOM 730 C CA . LEU A 1 87 ? -2.475 -0.311 -1.335 1.00 93.25 87 LEU A CA 1
ATOM 731 C C . LEU A 1 87 ? -1.488 -1.249 -0.642 1.00 93.25 87 LEU A C 1
ATOM 733 O O . LEU A 1 87 ? -1.604 -1.526 0.553 1.00 93.25 87 LEU A O 1
ATOM 737 N N . THR A 1 88 ? -0.505 -1.723 -1.402 1.00 90.94 88 THR A N 1
ATOM 738 C CA . THR A 1 88 ? 0.663 -2.424 -0.862 1.00 90.94 88 THR A CA 1
ATOM 739 C C . THR A 1 88 ? 1.899 -1.560 -1.037 1.00 90.94 88 T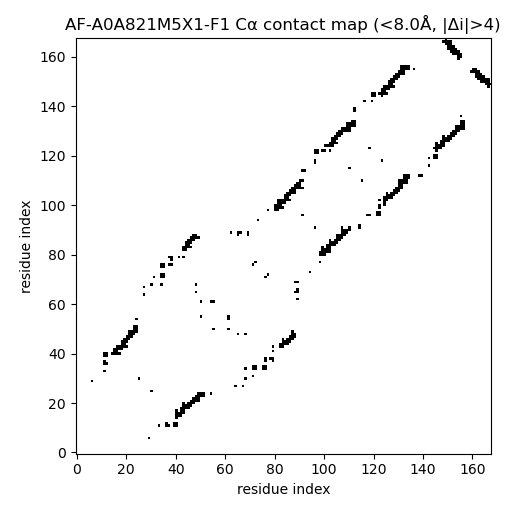HR A C 1
ATOM 741 O O . THR A 1 88 ? 2.217 -1.143 -2.150 1.00 90.94 88 THR A O 1
ATOM 744 N N . LEU A 1 89 ? 2.596 -1.306 0.066 1.00 86.19 89 LEU A N 1
ATOM 745 C CA . LEU A 1 89 ? 3.831 -0.537 0.112 1.00 86.19 89 LEU A CA 1
ATOM 746 C C . LEU A 1 89 ? 4.925 -1.299 0.850 1.00 86.19 89 LEU A C 1
ATOM 748 O O . LEU A 1 89 ? 4.701 -2.271 1.575 1.00 86.19 89 LEU A O 1
ATOM 752 N N . TYR A 1 90 ? 6.140 -0.798 0.685 1.00 81.56 90 TYR A N 1
ATOM 753 C CA . TYR A 1 90 ? 7.264 -1.228 1.492 1.00 81.56 90 TYR A CA 1
ATOM 754 C C . TYR A 1 90 ? 7.237 -0.590 2.874 1.00 81.56 90 TYR A C 1
ATOM 756 O O . TYR A 1 90 ? 7.168 -1.315 3.847 1.00 81.56 90 TYR A O 1
ATOM 764 N N . ASN A 1 91 ? 7.193 0.739 2.949 1.00 84.12 91 ASN A N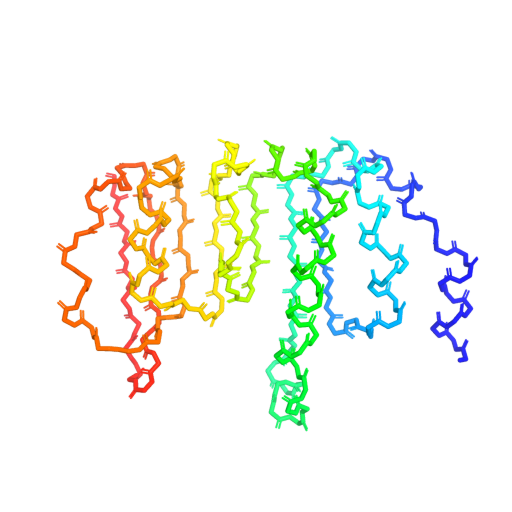 1
ATOM 765 C CA . ASN A 1 91 ? 7.026 1.519 4.175 1.00 84.12 91 ASN A CA 1
ATOM 766 C C . ASN A 1 91 ? 6.187 2.771 3.879 1.00 84.12 91 ASN A C 1
ATOM 768 O O . ASN A 1 91 ? 5.835 3.023 2.722 1.00 84.12 91 ASN A O 1
ATOM 772 N N . VAL A 1 92 ? 5.864 3.551 4.912 1.00 84.06 92 VAL A N 1
ATOM 773 C CA . VAL A 1 92 ? 5.054 4.780 4.789 1.00 84.06 92 VAL A CA 1
ATOM 774 C C . VAL A 1 92 ? 5.799 6.041 5.228 1.00 84.06 92 VAL A C 1
ATOM 776 O O . VAL A 1 92 ? 5.224 7.131 5.297 1.00 84.06 92 VAL A O 1
ATOM 779 N N . GLN A 1 93 ? 7.093 5.926 5.509 1.00 83.81 93 GLN A N 1
ATOM 780 C CA . GLN A 1 93 ? 7.967 7.061 5.764 1.00 83.81 93 GLN A CA 1
ATOM 781 C C . GLN A 1 93 ? 7.830 8.114 4.652 1.00 83.81 93 GLN A C 1
ATOM 783 O O . GLN A 1 93 ? 7.769 7.763 3.473 1.00 83.81 93 GLN A O 1
ATOM 788 N N . GLU A 1 94 ? 7.772 9.394 5.038 1.00 81.44 94 GLU A N 1
ATOM 789 C CA . GLU A 1 94 ? 7.608 10.563 4.145 1.00 81.44 94 GLU A CA 1
ATOM 790 C C . GLU A 1 94 ? 6.278 10.639 3.372 1.00 81.44 94 GLU A C 1
ATOM 792 O O . GLU A 1 94 ? 6.057 11.583 2.620 1.00 81.44 94 GLU A O 1
ATOM 797 N N . MET A 1 95 ? 5.344 9.711 3.594 1.00 83.69 95 MET A N 1
ATOM 798 C CA . MET A 1 95 ? 4.007 9.786 3.010 1.00 83.69 95 MET A CA 1
ATOM 799 C C . MET A 1 95 ? 3.053 10.601 3.891 1.00 83.69 95 MET A C 1
ATOM 801 O O . MET A 1 95 ? 2.991 10.420 5.114 1.00 83.69 95 MET A O 1
ATOM 805 N N . THR A 1 96 ? 2.250 11.464 3.263 1.00 85.94 96 THR A N 1
ATOM 806 C CA . THR A 1 96 ? 1.076 12.082 3.894 1.00 85.94 96 THR A CA 1
ATOM 807 C C . THR A 1 96 ? -0.102 11.116 3.818 1.00 85.94 96 THR A C 1
ATOM 809 O O . THR A 1 96 ? -0.765 11.007 2.785 1.00 85.94 96 THR A O 1
ATOM 812 N N . LEU A 1 97 ? -0.378 10.409 4.914 1.00 86.50 97 LEU A N 1
ATOM 813 C CA . LEU A 1 97 ? -1.372 9.335 4.943 1.00 86.50 97 LEU A CA 1
ATOM 814 C C . LEU A 1 97 ? -2.806 9.846 4.777 1.00 86.50 97 LEU A C 1
ATOM 816 O O . LEU A 1 97 ? -3.637 9.145 4.213 1.00 86.50 97 LEU A O 1
ATOM 820 N N . LYS A 1 98 ? -3.078 11.105 5.142 1.00 85.75 98 LYS A N 1
ATOM 821 C CA . LYS A 1 98 ? -4.372 11.766 4.883 1.00 85.75 98 LYS A CA 1
ATOM 822 C C . LYS A 1 98 ? -4.791 11.787 3.407 1.00 85.75 98 LYS A C 1
ATOM 824 O O . LYS A 1 98 ? -5.977 11.924 3.123 1.00 85.75 98 LYS A O 1
ATOM 829 N N . SER A 1 99 ? -3.845 11.658 2.472 1.00 86.69 99 SER A N 1
ATOM 830 C CA . SER A 1 99 ? -4.160 11.551 1.039 1.00 86.69 99 SER A CA 1
ATOM 831 C C . SER A 1 99 ? -4.879 10.245 0.680 1.00 86.69 99 SER A C 1
ATOM 833 O O . SER A 1 99 ? -5.557 10.194 -0.337 1.00 86.69 99 SER A O 1
ATOM 835 N N . LEU A 1 100 ? -4.790 9.215 1.527 1.00 90.69 100 LEU A N 1
ATOM 836 C CA . LEU A 1 100 ? -5.368 7.882 1.342 1.00 90.69 100 LEU A CA 1
ATOM 837 C C . LEU A 1 100 ? -6.791 7.792 1.920 1.00 90.69 100 LEU A C 1
ATOM 839 O O . LEU A 1 100 ? -7.141 6.850 2.632 1.00 90.69 100 LEU A O 1
ATOM 843 N N . SER A 1 101 ? -7.626 8.795 1.646 1.00 89.19 101 SER A N 1
ATOM 844 C CA . SER A 1 101 ? -8.937 8.959 2.293 1.00 89.19 101 SER A CA 1
ATOM 845 C C . SER A 1 101 ? -9.932 7.829 1.994 1.00 89.19 101 SER A C 1
ATOM 847 O O . SER A 1 101 ? -10.775 7.522 2.832 1.00 89.19 101 SER A O 1
ATOM 849 N N . CYS A 1 102 ? -9.813 7.163 0.842 1.00 93.75 102 CYS A N 1
ATOM 850 C CA . CYS A 1 102 ? -10.669 6.032 0.460 1.00 93.75 102 CYS A CA 1
ATOM 851 C C . CYS A 1 102 ? -10.062 4.653 0.777 1.00 93.75 102 CYS A C 1
ATOM 853 O O . CYS A 1 102 ? -10.636 3.627 0.393 1.00 93.75 102 CYS A O 1
ATOM 855 N N . LEU A 1 103 ? -8.905 4.608 1.445 1.00 95.31 103 LEU A N 1
ATOM 856 C CA . LEU A 1 103 ? -8.163 3.371 1.648 1.00 95.31 103 LEU A CA 1
ATOM 857 C C . LEU A 1 103 ? -8.804 2.499 2.728 1.00 95.31 103 LEU A C 1
ATOM 859 O O . LEU A 1 103 ? -8.926 2.902 3.880 1.00 95.31 103 LEU A O 1
ATOM 863 N N . HIS A 1 104 ? -9.155 1.268 2.364 1.00 95.69 104 HIS A N 1
ATOM 864 C CA . HIS A 1 104 ? -9.703 0.273 3.288 1.00 95.69 104 HIS A CA 1
ATOM 865 C C . HIS A 1 104 ? -8.721 -0.860 3.582 1.00 95.69 104 HIS A C 1
ATOM 867 O O . HIS A 1 104 ? -8.825 -1.498 4.626 1.00 95.69 104 HIS A O 1
ATOM 873 N N . HIS A 1 105 ? -7.786 -1.131 2.674 1.00 95.44 105 HIS A N 1
ATOM 874 C CA . HIS A 1 105 ? -6.858 -2.245 2.798 1.00 95.44 105 HIS A CA 1
ATOM 875 C C . HIS A 1 105 ? -5.428 -1.758 2.603 1.00 95.44 105 HIS A C 1
ATOM 877 O O . HIS A 1 105 ? -5.087 -1.229 1.544 1.00 95.44 105 HIS A O 1
ATOM 883 N N . LEU A 1 106 ? -4.590 -1.956 3.616 1.00 93.88 106 LEU A N 1
ATOM 884 C CA . LEU A 1 106 ? -3.198 -1.530 3.592 1.00 93.88 106 LEU A CA 1
ATOM 885 C C . LEU A 1 106 ? -2.280 -2.696 3.952 1.00 93.88 106 LEU A C 1
ATOM 887 O O . LEU A 1 106 ? -2.449 -3.328 4.995 1.00 93.88 106 LEU A O 1
ATOM 891 N N . LYS A 1 107 ? -1.301 -2.965 3.088 1.00 92.19 107 LYS A N 1
ATOM 892 C CA . LYS A 1 107 ? -0.208 -3.909 3.336 1.00 92.19 107 LYS A CA 1
ATOM 893 C C . LYS A 1 107 ? 1.121 -3.156 3.341 1.00 92.19 107 LYS A C 1
ATOM 895 O O . LYS A 1 107 ? 1.411 -2.433 2.392 1.00 92.19 107 LYS A O 1
ATOM 900 N N . ILE A 1 108 ? 1.930 -3.335 4.381 1.00 89.38 108 ILE A N 1
ATOM 901 C CA . ILE A 1 108 ? 3.241 -2.697 4.543 1.00 89.38 108 ILE A CA 1
ATOM 902 C C . ILE A 1 108 ? 4.293 -3.761 4.859 1.00 89.38 108 ILE A C 1
ATOM 904 O O . ILE A 1 108 ? 4.134 -4.554 5.784 1.00 89.38 108 ILE A O 1
ATOM 908 N N . SER A 1 109 ? 5.379 -3.782 4.092 1.00 84.88 109 SER A N 1
ATOM 909 C CA . SER A 1 109 ? 6.433 -4.798 4.240 1.00 84.88 109 SER A CA 1
ATOM 910 C C . SER A 1 109 ? 7.478 -4.478 5.311 1.00 84.88 109 SER A C 1
ATOM 912 O O . SER A 1 109 ? 8.152 -5.393 5.759 1.00 84.88 109 SER A O 1
ATOM 914 N N . GLU A 1 110 ? 7.616 -3.219 5.714 1.00 86.00 110 GLU A N 1
ATOM 915 C CA . GLU A 1 110 ? 8.463 -2.721 6.795 1.00 86.00 110 GLU A CA 1
ATOM 916 C C . GLU A 1 110 ? 7.758 -1.537 7.458 1.00 86.00 110 GLU A C 1
ATOM 918 O O . GLU A 1 110 ? 7.547 -0.488 6.850 1.00 86.00 110 GLU A O 1
ATOM 923 N N . CYS A 1 111 ? 7.346 -1.725 8.706 1.00 87.00 111 CYS A N 1
ATOM 924 C CA . CYS A 1 111 ? 6.604 -0.738 9.469 1.00 87.00 111 CYS A CA 1
ATOM 925 C C . CYS A 1 111 ? 7.240 -0.579 10.849 1.00 87.00 111 CYS A C 1
ATOM 927 O O . CYS A 1 111 ? 7.335 -1.520 11.632 1.00 87.00 111 CYS A O 1
ATOM 929 N N . SER A 1 112 ? 7.687 0.624 11.163 1.00 86.56 112 SER A N 1
ATOM 930 C CA . SER A 1 112 ? 8.108 0.995 12.508 1.00 86.56 112 SER A CA 1
ATOM 931 C C . SER A 1 112 ? 6.900 1.234 13.418 1.00 86.56 112 SER A C 1
ATOM 933 O O . SER A 1 112 ? 5.785 1.521 12.977 1.00 86.56 112 SER A O 1
ATOM 935 N N . THR A 1 113 ? 7.126 1.197 14.727 1.00 82.38 113 THR A N 1
ATOM 936 C CA . THR A 1 113 ? 6.092 1.507 15.729 1.00 82.38 113 THR A CA 1
ATOM 937 C C . THR A 1 113 ? 5.572 2.945 15.611 1.00 82.38 113 THR A C 1
ATOM 939 O O . THR A 1 113 ? 4.391 3.204 15.848 1.00 82.38 113 THR A O 1
ATOM 942 N N . THR A 1 114 ? 6.421 3.890 15.200 1.00 85.12 114 THR A N 1
ATOM 943 C CA . THR A 1 114 ? 6.025 5.278 14.924 1.00 85.12 114 THR A CA 1
ATOM 944 C C . THR A 1 114 ? 5.102 5.366 13.710 1.00 85.12 114 THR A C 1
ATOM 946 O O . THR A 1 114 ? 4.090 6.063 13.758 1.00 85.12 114 THR A O 1
ATOM 949 N N . GLU A 1 115 ? 5.409 4.642 12.632 1.00 88.12 115 GLU A N 1
ATOM 950 C CA . GLU A 1 115 ? 4.545 4.576 11.448 1.00 88.12 115 GLU A CA 1
ATOM 951 C C . GLU A 1 115 ? 3.205 3.917 11.764 1.00 88.12 115 GLU A C 1
ATOM 953 O O . GLU A 1 115 ? 2.171 4.427 11.341 1.00 88.12 115 GLU A O 1
ATOM 958 N N . LEU A 1 116 ? 3.206 2.848 12.565 1.00 86.88 116 LEU A N 1
ATOM 959 C CA . LEU A 1 116 ? 1.984 2.198 13.029 1.00 86.88 116 LEU A CA 1
ATOM 960 C C . LEU A 1 116 ? 1.052 3.196 13.727 1.00 86.88 116 LEU A C 1
ATOM 962 O O . LEU A 1 116 ? -0.117 3.304 13.360 1.00 86.88 116 LEU A O 1
ATOM 966 N N . LYS A 1 117 ? 1.575 3.980 14.680 1.00 84.44 117 LYS A N 1
ATOM 967 C CA . LYS A 1 117 ? 0.799 5.023 15.372 1.00 84.44 117 LYS A CA 1
ATOM 968 C C . LYS A 1 117 ? 0.233 6.056 14.400 1.00 84.44 117 LYS A C 1
ATOM 970 O O . LYS A 1 117 ? -0.935 6.423 14.509 1.00 84.44 117 LYS A O 1
ATOM 975 N N . ARG A 1 118 ? 1.043 6.494 13.429 1.00 89.38 118 ARG A N 1
ATOM 976 C CA . ARG A 1 118 ? 0.602 7.438 12.394 1.00 89.38 118 ARG A CA 1
ATOM 977 C C . ARG A 1 118 ? -0.547 6.868 11.572 1.00 89.38 118 ARG A C 1
ATOM 979 O O . ARG A 1 118 ? -1.563 7.541 11.443 1.00 89.38 118 ARG A O 1
ATOM 986 N N . ILE A 1 119 ? -0.432 5.629 11.093 1.00 90.31 119 ILE A N 1
ATOM 987 C CA . ILE A 1 119 ? -1.490 4.940 10.335 1.00 90.31 119 ILE A CA 1
ATOM 988 C C . ILE A 1 119 ? -2.785 4.884 11.141 1.00 90.31 119 ILE A C 1
ATOM 990 O O . ILE A 1 119 ? -3.835 5.251 10.620 1.00 90.31 119 ILE A O 1
ATOM 994 N N . CYS A 1 120 ? -2.698 4.498 12.415 1.00 86.19 120 CYS A N 1
ATOM 995 C CA . CYS A 1 120 ? -3.866 4.403 13.285 1.00 86.19 120 CYS A CA 1
ATOM 996 C C . CYS A 1 120 ? -4.569 5.759 13.468 1.00 86.19 120 CYS A C 1
ATOM 998 O O . CYS A 1 120 ? -5.794 5.825 13.489 1.00 86.19 120 CYS A O 1
ATOM 1000 N N . SER A 1 121 ? -3.802 6.852 13.538 1.00 86.88 121 SER A N 1
ATOM 1001 C CA . SER A 1 121 ? -4.347 8.206 13.696 1.00 86.88 121 SER A CA 1
ATOM 1002 C C . SER A 1 121 ? -4.818 8.870 12.394 1.00 86.88 121 SER A C 1
ATOM 1004 O O . SER A 1 121 ? -5.736 9.685 12.421 1.00 86.88 121 SER A O 1
ATOM 1006 N N . GLU A 1 122 ? -4.182 8.569 11.256 1.00 90.81 122 GLU A N 1
ATOM 1007 C CA . GLU A 1 122 ? -4.402 9.278 9.986 1.00 90.81 122 GLU A CA 1
ATOM 1008 C C . GLU A 1 122 ? -5.338 8.525 9.023 1.00 90.81 122 GLU A C 1
ATOM 1010 O O . GLU A 1 122 ? -5.903 9.159 8.132 1.00 90.81 122 GLU A O 1
ATOM 1015 N N . ILE A 1 123 ? -5.516 7.205 9.182 1.00 91.31 123 ILE A N 1
ATOM 1016 C CA . ILE A 1 123 ? -6.363 6.362 8.315 1.00 91.31 123 ILE A CA 1
ATOM 1017 C C . ILE A 1 123 ? -7.303 5.460 9.156 1.00 91.31 123 ILE A C 1
ATOM 1019 O O . ILE A 1 123 ? -7.244 4.230 9.061 1.00 91.31 123 ILE A O 1
ATOM 1023 N N . PRO A 1 124 ? -8.192 6.032 9.994 1.00 89.25 124 PRO A N 1
ATOM 1024 C CA . PRO A 1 124 ? -9.071 5.264 10.890 1.00 89.25 124 PRO A CA 1
ATOM 1025 C C . PRO A 1 124 ? -10.132 4.408 10.167 1.00 89.25 124 PRO A C 1
ATOM 1027 O O . PRO A 1 124 ? -10.762 3.534 10.763 1.00 89.25 124 PRO A O 1
ATOM 1030 N N . GLN A 1 125 ? -10.351 4.644 8.872 1.00 91.75 125 GLN A N 1
ATOM 1031 C CA . GLN A 1 125 ? -11.292 3.904 8.027 1.00 91.75 125 GLN A CA 1
ATOM 1032 C C . GLN A 1 125 ? -10.758 2.551 7.519 1.00 91.75 125 GLN A C 1
ATOM 1034 O O . GLN A 1 125 ? -11.458 1.864 6.769 1.00 91.75 125 GLN A O 1
ATOM 1039 N N . LEU A 1 126 ? -9.528 2.159 7.884 1.00 93.25 126 LEU A N 1
ATOM 1040 C CA . LEU A 1 126 ? -8.962 0.871 7.479 1.00 93.25 126 LEU A CA 1
ATOM 1041 C C . LEU A 1 126 ? -9.815 -0.295 7.984 1.00 93.25 126 LEU A C 1
ATOM 1043 O O . LEU A 1 126 ? -10.126 -0.399 9.165 1.00 93.25 126 LEU A O 1
ATOM 1047 N N . LYS A 1 127 ? -10.125 -1.209 7.064 1.00 93.50 127 LYS A N 1
ATOM 1048 C CA . LYS A 1 127 ? -10.835 -2.466 7.322 1.00 93.50 127 LYS A CA 1
ATOM 1049 C C . LYS A 1 127 ? -9.895 -3.652 7.424 1.00 93.50 127 LYS A C 1
ATOM 1051 O O . LYS A 1 127 ? -10.181 -4.585 8.171 1.00 93.50 127 LYS A O 1
ATOM 1056 N N . SER A 1 128 ? -8.784 -3.626 6.686 1.00 93.44 128 SER A N 1
ATOM 1057 C CA . SER A 1 128 ? -7.721 -4.615 6.835 1.00 93.44 128 SER A CA 1
ATOM 1058 C C . SER A 1 128 ? -6.343 -3.978 6.862 1.00 93.44 128 SER A C 1
ATOM 1060 O O . SER A 1 128 ? -6.019 -3.157 5.998 1.00 93.44 128 SER A O 1
ATOM 1062 N N . PHE A 1 129 ? -5.498 -4.455 7.765 1.00 91.88 129 PHE A N 1
ATOM 1063 C CA . PHE A 1 129 ? -4.124 -4.005 7.883 1.00 91.88 129 PHE A CA 1
ATOM 1064 C C . PHE A 1 129 ? -3.172 -5.195 8.000 1.00 91.88 129 PHE A C 1
ATOM 1066 O O . PHE A 1 129 ? -3.352 -6.077 8.837 1.00 91.88 129 PHE A O 1
ATOM 1073 N N . ASN A 1 130 ? -2.168 -5.238 7.128 1.00 90.75 130 ASN A N 1
ATOM 1074 C CA . ASN A 1 130 ? -1.102 -6.231 7.155 1.00 90.75 130 ASN A CA 1
ATOM 1075 C C . ASN A 1 130 ? 0.235 -5.501 7.254 1.00 90.75 130 ASN A C 1
ATOM 1077 O O . ASN A 1 130 ? 0.567 -4.726 6.360 1.00 90.75 130 ASN A O 1
ATOM 1081 N N . ALA A 1 131 ? 0.998 -5.735 8.314 1.00 88.88 131 ALA A N 1
ATOM 1082 C CA . ALA A 1 131 ? 2.297 -5.107 8.482 1.00 88.88 131 ALA A CA 1
ATOM 1083 C C . ALA A 1 131 ? 3.356 -6.080 8.989 1.00 88.88 131 ALA A C 1
ATOM 1085 O O . ALA A 1 131 ? 3.103 -6.895 9.877 1.00 88.88 131 ALA A O 1
ATOM 1086 N N . CYS A 1 132 ? 4.572 -5.939 8.465 1.00 86.44 132 CYS A N 1
ATOM 1087 C CA . CYS A 1 132 ? 5.759 -6.473 9.119 1.00 86.44 132 CYS A CA 1
ATOM 1088 C C . CYS A 1 132 ? 6.372 -5.382 10.002 1.00 86.44 132 CYS A C 1
ATOM 1090 O O . CYS A 1 132 ? 6.920 -4.401 9.501 1.00 86.44 132 CYS A O 1
ATOM 1092 N N . LEU A 1 133 ? 6.242 -5.539 11.314 1.00 85.31 133 LEU A N 1
ATOM 1093 C CA . LEU A 1 133 ? 6.749 -4.613 12.308 1.00 85.31 133 LEU A CA 1
ATOM 1094 C C . LEU A 1 133 ? 8.240 -4.838 12.547 1.00 85.31 133 LEU A C 1
ATOM 1096 O O . LEU A 1 133 ? 8.663 -5.956 12.837 1.00 85.31 133 LEU A O 1
ATOM 1100 N N . GLN A 1 134 ? 9.020 -3.764 12.460 1.00 80.19 134 GLN A N 1
ATOM 1101 C CA . GLN A 1 134 ? 10.419 -3.746 12.874 1.00 80.19 134 GLN A CA 1
ATOM 1102 C C . GLN A 1 134 ? 10.518 -3.200 14.303 1.00 80.19 134 GLN A C 1
ATOM 1104 O O . GLN A 1 134 ? 10.116 -2.064 14.565 1.00 80.19 134 GLN A O 1
ATOM 1109 N N . GLY A 1 135 ? 11.063 -3.999 15.224 1.00 68.06 135 GLY A N 1
ATOM 1110 C CA . GLY A 1 135 ? 11.327 -3.592 16.608 1.00 68.06 135 GLY A CA 1
ATOM 1111 C C . GLY A 1 135 ? 10.545 -4.374 17.667 1.00 68.06 135 GLY A C 1
ATOM 1112 O O . GLY A 1 135 ? 9.993 -5.438 17.401 1.00 68.06 135 GLY A O 1
ATOM 1113 N N . ASP A 1 136 ? 10.546 -3.851 18.895 1.00 64.69 136 ASP A N 1
ATOM 1114 C CA . ASP A 1 136 ? 10.037 -4.544 20.083 1.00 64.69 136 ASP A CA 1
ATOM 1115 C C . ASP A 1 136 ? 8.483 -4.568 20.138 1.00 64.69 136 ASP A C 1
ATOM 1117 O O . ASP A 1 136 ? 7.852 -3.503 20.061 1.00 64.69 136 ASP A O 1
ATOM 1121 N N . PRO A 1 137 ? 7.845 -5.749 20.307 1.00 63.22 137 PRO A N 1
ATOM 1122 C CA . PRO A 1 137 ? 6.393 -5.903 20.442 1.00 63.22 137 PRO A CA 1
ATOM 1123 C C . PRO A 1 137 ? 5.737 -5.041 21.530 1.00 63.22 137 PRO A C 1
ATOM 1125 O O . PRO A 1 137 ? 4.540 -4.759 21.441 1.00 63.22 137 PRO A O 1
ATOM 1128 N N . ILE A 1 138 ? 6.485 -4.629 22.564 1.00 60.62 138 ILE A N 1
ATOM 1129 C CA . ILE A 1 138 ? 5.957 -3.941 23.760 1.00 60.62 138 ILE A CA 1
ATOM 1130 C C . ILE A 1 138 ? 5.208 -2.636 23.422 1.00 60.62 138 ILE A C 1
ATOM 1132 O O . ILE A 1 138 ? 4.396 -2.157 24.220 1.00 60.62 138 ILE A O 1
ATOM 1136 N N . TYR A 1 139 ? 5.430 -2.071 22.233 1.00 59.25 139 TYR A N 1
ATOM 1137 C CA . TYR A 1 139 ? 4.823 -0.815 21.793 1.00 59.25 139 TYR A CA 1
ATOM 1138 C C . TYR A 1 139 ? 3.495 -0.960 21.032 1.00 59.25 139 TYR A C 1
ATOM 1140 O O . TYR A 1 139 ? 2.875 0.061 20.727 1.00 59.25 139 TYR A O 1
ATOM 1148 N N . ILE A 1 140 ? 3.006 -2.180 20.775 1.00 64.56 140 ILE A N 1
ATOM 1149 C CA . ILE A 1 140 ? 1.679 -2.430 20.177 1.00 64.56 140 ILE A CA 1
ATOM 1150 C C . ILE A 1 140 ? 0.610 -2.386 21.282 1.00 64.56 140 ILE A C 1
ATOM 1152 O O . ILE A 1 140 ? -0.084 -3.363 21.545 1.00 64.56 140 ILE A O 1
ATOM 1156 N N . LYS A 1 141 ? 0.525 -1.277 22.023 1.00 62.06 141 LYS A N 1
ATOM 1157 C CA . LYS A 1 141 ? -0.424 -1.164 23.146 1.00 62.06 141 LYS A CA 1
ATOM 1158 C C . LYS A 1 141 ? -1.744 -0.507 22.782 1.00 62.06 141 LYS A C 1
ATOM 1160 O O . LYS A 1 141 ? -2.675 -0.602 23.571 1.00 62.06 141 LYS A O 1
ATOM 1165 N N . ASP A 1 142 ? -1.845 0.122 21.614 1.00 64.31 142 ASP A N 1
ATOM 1166 C CA . ASP A 1 142 ? -3.074 0.816 21.254 1.00 64.31 142 ASP A CA 1
ATOM 1167 C C . ASP A 1 142 ? -3.315 0.854 19.739 1.00 64.31 142 ASP A C 1
ATOM 1169 O O . ASP A 1 142 ? -2.693 1.625 19.009 1.00 64.31 142 ASP A O 1
ATOM 1173 N N . LEU A 1 143 ? -4.222 -0.013 19.284 1.00 72.12 143 LEU A N 1
ATOM 1174 C CA . LEU A 1 143 ? -4.816 0.002 17.943 1.00 72.12 143 LEU A CA 1
ATOM 1175 C C . LEU A 1 143 ? -6.292 0.437 17.996 1.00 72.12 143 LEU A C 1
ATOM 1177 O O . LEU A 1 143 ? -7.008 0.284 17.010 1.00 72.12 143 LEU A O 1
ATOM 1181 N N . SER A 1 144 ? -6.765 0.973 19.132 1.00 71.44 144 SER A N 1
ATOM 1182 C CA . SER A 1 144 ? -8.186 1.290 19.358 1.00 71.44 144 SER A CA 1
ATOM 1183 C C . SER A 1 144 ? -8.746 2.335 18.389 1.00 71.44 144 SER A C 1
ATOM 1185 O O . SER A 1 144 ? -9.947 2.369 18.133 1.00 71.44 144 SER A O 1
ATOM 1187 N N . SER A 1 145 ? -7.874 3.159 17.806 1.00 74.25 145 SER A N 1
ATOM 1188 C CA . SER A 1 145 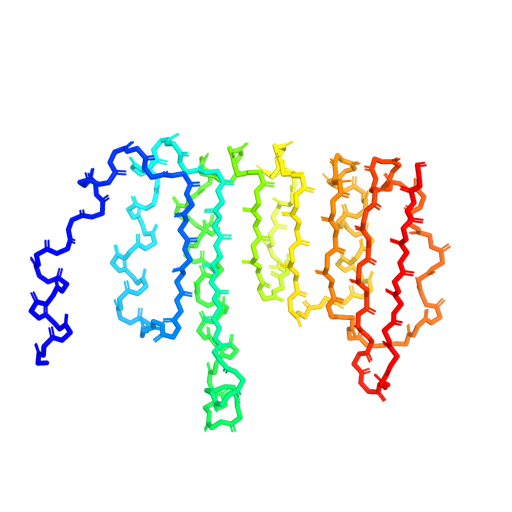? -8.229 4.156 16.790 1.00 74.25 145 SER A CA 1
ATOM 1189 C C . SER A 1 145 ? -8.598 3.549 15.432 1.00 74.25 145 SER A C 1
ATOM 1191 O O . SER A 1 145 ? -9.285 4.201 14.648 1.00 74.25 145 SER A O 1
ATOM 1193 N N . LEU A 1 146 ? -8.226 2.293 15.162 1.00 77.69 146 LEU A N 1
ATOM 1194 C CA . LEU A 1 146 ? -8.658 1.547 13.980 1.00 77.69 146 LEU A CA 1
ATOM 1195 C C . LEU A 1 146 ? -9.968 0.794 14.263 1.00 77.69 146 LEU A C 1
ATOM 1197 O O . LEU A 1 146 ? -10.047 -0.423 14.120 1.00 77.69 146 LEU A O 1
ATOM 1201 N N . SER A 1 147 ? -11.012 1.515 14.675 1.00 79.75 147 SER A N 1
ATOM 1202 C CA . SER A 1 147 ? -12.291 0.921 15.099 1.00 79.75 147 SER A CA 1
ATOM 1203 C C . SER A 1 147 ? -13.046 0.177 13.990 1.00 79.75 147 SER A C 1
ATOM 1205 O O . SER A 1 147 ? -13.905 -0.646 14.282 1.00 79.75 147 SER A O 1
ATOM 1207 N N . ASN A 1 148 ? -12.721 0.446 12.722 1.00 85.06 148 ASN A N 1
ATOM 1208 C CA . ASN A 1 148 ? -13.307 -0.229 11.560 1.00 85.06 148 ASN A CA 1
ATOM 1209 C C . ASN A 1 148 ? -12.522 -1.475 11.121 1.00 85.06 148 ASN A C 1
ATOM 1211 O O . ASN A 1 148 ? -12.873 -2.104 10.117 1.00 85.06 148 ASN A O 1
ATOM 1215 N N . LEU A 1 149 ? -11.429 -1.799 11.816 1.00 88.25 149 LEU A N 1
ATOM 1216 C CA . LEU A 1 149 ? -10.535 -2.873 11.429 1.00 88.25 149 LEU A CA 1
ATOM 1217 C C . LEU A 1 149 ? -11.184 -4.218 11.723 1.00 88.25 149 LEU A C 1
ATOM 1219 O O . LEU A 1 149 ? -11.417 -4.562 12.871 1.00 88.25 149 LEU A O 1
ATOM 1223 N N . THR A 1 150 ? -11.417 -4.989 10.669 1.00 88.75 150 THR A N 1
ATOM 1224 C CA . THR A 1 150 ? -11.967 -6.352 10.746 1.00 88.75 150 THR A CA 1
ATOM 1225 C C . THR A 1 150 ? -10.882 -7.421 10.642 1.00 88.75 150 THR A C 1
ATOM 1227 O O . THR A 1 150 ? -11.044 -8.554 11.095 1.00 88.75 150 THR A O 1
ATOM 1230 N N . TRP A 1 151 ? -9.745 -7.059 10.038 1.00 86.81 151 TRP A N 1
ATOM 1231 C CA . TRP A 1 151 ? -8.659 -7.983 9.749 1.00 86.81 151 TRP A CA 1
ATOM 1232 C C . TRP A 1 151 ? -7.296 -7.362 10.040 1.00 86.81 151 TRP A C 1
ATOM 1234 O O . TRP A 1 151 ? -6.938 -6.327 9.475 1.00 86.81 151 TRP A O 1
ATOM 1244 N N . LEU A 1 152 ? -6.497 -8.036 10.864 1.00 87.38 152 LEU A N 1
ATOM 1245 C CA . LEU A 1 152 ? -5.157 -7.592 11.226 1.00 87.38 152 LEU A CA 1
ATOM 1246 C C . LEU A 1 152 ? -4.155 -8.742 11.142 1.00 87.38 152 LEU A C 1
ATOM 1248 O O . LEU A 1 152 ? -4.320 -9.775 11.791 1.00 87.38 152 LEU A O 1
ATOM 1252 N N . ILE A 1 153 ? -3.091 -8.530 10.368 1.00 86.56 153 ILE A N 1
ATOM 1253 C CA . ILE A 1 153 ? -1.916 -9.402 10.327 1.00 86.56 153 ILE A CA 1
ATOM 1254 C C . ILE A 1 153 ? -0.709 -8.573 10.738 1.00 86.56 153 ILE A C 1
ATOM 1256 O O . ILE A 1 153 ? -0.340 -7.630 10.041 1.00 86.56 153 ILE A O 1
ATOM 1260 N N . LEU A 1 154 ? -0.069 -8.952 11.839 1.00 85.25 154 LEU A N 1
ATOM 1261 C CA . LEU A 1 154 ? 1.205 -8.377 12.249 1.00 85.25 154 LEU A CA 1
ATOM 1262 C C . LEU A 1 154 ? 2.268 -9.471 12.274 1.00 85.25 154 LEU A C 1
ATOM 1264 O O . LEU A 1 154 ? 2.149 -10.450 13.011 1.00 85.25 154 LEU A O 1
ATOM 1268 N N . LYS A 1 155 ? 3.314 -9.295 11.471 1.00 83.94 155 LYS A N 1
ATOM 1269 C CA . LYS A 1 155 ? 4.541 -10.094 11.532 1.00 83.94 155 LYS A CA 1
ATOM 1270 C C . LYS A 1 155 ? 5.585 -9.279 12.281 1.00 83.94 155 LYS A C 1
ATOM 1272 O O . LYS A 1 155 ? 5.835 -8.152 11.885 1.00 83.94 155 LYS A O 1
ATOM 1277 N N . ILE A 1 156 ? 6.189 -9.805 13.340 1.00 79.62 156 ILE A N 1
ATOM 1278 C CA . ILE A 1 156 ? 7.207 -9.061 14.098 1.00 79.62 156 ILE A CA 1
ATOM 1279 C C . ILE A 1 156 ? 8.586 -9.571 13.698 1.00 79.62 156 ILE A C 1
ATOM 1281 O O . ILE A 1 156 ? 8.930 -10.717 13.986 1.00 79.62 156 ILE A O 1
ATOM 1285 N N . ASP A 1 157 ? 9.365 -8.734 13.018 1.00 71.12 157 ASP A N 1
ATOM 1286 C CA . ASP A 1 157 ? 10.688 -9.114 12.531 1.00 71.12 157 ASP A CA 1
ATOM 1287 C C . ASP A 1 157 ? 11.630 -9.469 13.697 1.00 71.12 157 ASP A C 1
ATOM 1289 O O . ASP A 1 157 ? 11.600 -8.845 14.756 1.00 71.12 157 ASP A O 1
ATOM 1293 N N . GLY A 1 158 ? 12.430 -10.524 13.533 1.00 59.75 158 GLY A N 1
ATOM 1294 C CA . GLY A 1 158 ? 13.241 -11.109 14.612 1.00 59.75 158 GLY A CA 1
ATOM 1295 C C . GLY A 1 158 ? 12.518 -12.124 15.511 1.00 59.75 158 GLY A C 1
ATOM 1296 O O . GLY A 1 158 ? 13.169 -12.820 16.288 1.00 59.75 158 GLY A O 1
ATOM 1297 N N . THR A 1 159 ? 11.201 -12.301 15.366 1.00 51.84 159 THR A N 1
ATOM 1298 C CA . THR A 1 159 ? 10.451 -13.391 16.010 1.00 51.84 159 THR A CA 1
ATOM 1299 C C . THR A 1 159 ? 9.611 -14.129 14.965 1.00 51.84 159 THR A C 1
ATOM 1301 O O . THR A 1 159 ? 9.058 -13.523 14.055 1.00 51.84 159 THR A O 1
ATOM 1304 N N . LYS A 1 160 ? 9.462 -15.457 15.054 1.00 53.06 160 LYS A N 1
ATOM 1305 C CA . LYS A 1 160 ? 8.508 -16.199 14.195 1.00 53.06 160 LYS A CA 1
ATOM 1306 C C . LYS A 1 160 ? 7.052 -15.982 14.645 1.00 53.06 160 LYS A C 1
ATOM 1308 O O . LYS A 1 160 ? 6.226 -16.884 14.534 1.00 53.06 160 LYS A O 1
ATOM 1313 N N . THR A 1 161 ? 6.745 -14.817 15.206 1.00 56.69 161 THR A N 1
ATOM 1314 C CA . THR A 1 161 ? 5.450 -14.525 15.806 1.00 56.69 161 THR A CA 1
ATOM 1315 C C . THR A 1 161 ? 4.597 -13.790 14.789 1.00 56.69 161 THR A C 1
ATOM 1317 O O . THR A 1 161 ? 4.903 -12.669 14.376 1.00 56.69 161 THR A O 1
ATOM 1320 N N . PHE A 1 162 ? 3.513 -14.449 14.398 1.00 57.72 162 PHE A N 1
ATOM 1321 C CA . PHE A 1 162 ? 2.432 -13.851 13.638 1.00 57.72 162 PHE A CA 1
ATOM 1322 C C . PHE A 1 162 ? 1.271 -13.635 14.596 1.00 57.72 162 PHE A C 1
ATOM 1324 O O . PHE A 1 162 ? 0.773 -14.589 15.195 1.00 57.72 162 PHE A O 1
ATOM 1331 N N . LEU A 1 163 ? 0.856 -12.386 14.756 1.00 63.31 163 LEU A N 1
ATOM 1332 C CA . LEU A 1 163 ? -0.365 -12.066 15.474 1.00 63.31 163 LEU A CA 1
ATOM 1333 C C . LEU A 1 163 ? -1.474 -11.881 14.443 1.00 63.31 163 LEU A C 1
ATOM 1335 O O . LEU A 1 163 ? -1.415 -10.977 13.604 1.00 63.31 163 LEU A O 1
ATOM 1339 N N . PHE A 1 164 ? -2.461 -12.768 14.506 1.00 56.94 164 PHE A N 1
ATOM 1340 C CA . PHE A 1 164 ? -3.685 -12.686 13.726 1.00 56.94 164 PHE A CA 1
ATOM 1341 C C . PHE A 1 164 ? -4.794 -12.213 14.652 1.00 56.94 164 PHE A C 1
ATOM 1343 O O . PHE A 1 164 ? -5.111 -12.894 15.627 1.00 56.94 164 PHE A O 1
ATOM 1350 N N . PHE A 1 165 ? -5.388 -11.066 14.340 1.00 61.34 165 PHE A N 1
ATOM 1351 C CA . PHE A 1 165 ? -6.613 -10.639 15.002 1.00 61.34 165 PHE A CA 1
ATOM 1352 C C . PHE A 1 165 ? -7.729 -10.594 13.967 1.00 61.34 165 PHE A C 1
ATOM 1354 O O . PHE A 1 165 ? -7.645 -9.881 12.965 1.00 61.34 165 PHE A O 1
ATOM 1361 N N . TYR A 1 166 ? -8.764 -11.386 14.226 1.00 48.06 166 TYR A N 1
ATOM 1362 C CA . TYR A 1 166 ? -10.073 -11.209 13.625 1.00 48.06 166 TYR A CA 1
ATOM 1363 C C . TYR A 1 166 ? -10.903 -10.410 14.623 1.00 48.06 166 TYR A C 1
ATOM 1365 O O . TYR A 1 166 ? -11.082 -10.844 15.763 1.00 48.06 166 TYR A O 1
ATOM 1373 N N . ILE A 1 167 ? -11.318 -9.216 14.224 1.00 55.59 167 ILE A N 1
ATOM 1374 C CA . ILE A 1 167 ? -12.071 -8.296 15.074 1.00 55.59 167 ILE A CA 1
ATOM 1375 C C . ILE A 1 167 ? -13.458 -8.200 14.429 1.00 55.59 167 ILE A C 1
ATOM 1377 O O . ILE A 1 167 ? -13.562 -7.801 13.271 1.00 55.59 167 ILE A O 1
ATOM 1381 N N . ASN A 1 168 ? -14.482 -8.691 15.134 1.00 45.28 168 ASN A N 1
ATOM 1382 C CA . ASN A 1 168 ? -15.877 -8.709 14.670 1.00 45.28 168 ASN A CA 1
ATOM 1383 C C . ASN A 1 168 ? -16.482 -7.307 14.658 1.00 45.28 168 ASN A C 1
ATOM 1385 O O . ASN A 1 168 ? -16.411 -6.655 15.724 1.00 45.28 168 ASN A O 1
#

Sequence (168 aa):
GQSELFFSHFHIEQFTQLQSLTLINIENTFLEFILPNLNRLNHLRSFSFDTTEDYRMINKDYRLRFTQCKSILLNTCTNLLSQLKQLTLYNVQEMTLKSLSCLHHLKISECSTTELKRICSEIPQLKSFNACLQGDPIYIKDLSSLSNLTWLILKIDGTKTFLFFYIN

pLDDT: mean 80.24, std 11.8, range [45.28, 96.25]

Solvent-accessible surface area (backbone atoms only — not comparable to full-atom values): 9302 Å² total; per-residue (Å²): 109,73,66,56,60,50,56,76,72,59,58,76,68,77,47,62,79,39,39,67,48,75,48,66,72,71,54,68,78,55,45,70,64,52,54,67,52,50,59,66,33,81,46,39,27,30,43,34,63,49,68,53,70,70,53,55,75,74,35,84,60,50,64,56,51,48,50,50,54,48,50,50,42,65,76,59,24,58,78,43,40,40,53,19,33,30,44,40,40,49,58,64,82,96,58,70,55,66,47,36,72,48,32,30,34,44,35,30,64,44,32,43,70,69,52,51,52,47,47,33,73,48,43,36,66,24,31,31,42,35,33,26,33,55,62,74,74,86,74,80,76,76,66,74,58,31,73,52,37,41,38,38,40,40,35,35,58,98,50,102,49,72,51,76,45,81,43,134

Radius of gyration: 16.66 Å; Cα contacts (8 Å, |Δi|>4): 276; chains: 1; bounding box: 36×29×51 Å

Foldseek 3Di:
DVVVVVLVPDDVLVPQQDQEDEAEPDDLVVLVVPQLCVLSNPNHQYYYYDYDPVCVVPDVCPVVSLVSSVVSCQVRPLVVQQRHQYYEGQECPPHPLLSNANHAYYAYEEYELVRLVVCLVRPLNHQEYHYEYEDDPPSPPDSVSVVNHQWYWYHYPPDNDIDTDGDD